Protein AF-A0A7W1LPQ7-F1 (afdb_monomer_lite)

pLDDT: mean 85.69, std 11.82, range [36.72, 95.88]

Sequence (109 aa):
MIEGGDRRSIYDLFEDIIGLRRDTLQPMSETNRSLSANEVELLRRVNEQLGDKIRHRSYDRIIRRHAVRGLVERRTPGDDERRLFVPEWAATKAREFGREAVGRIEATA

Secondary structure (DSSP, 8-state):
--SSS-THHHHHHHHHHHTPPTTSS---S---PPPBHHHHHHHHHHHHHHTTTS-HHHHIIIIIIIIIHHHHHH----TTSPBP---HHHHHHHHHHHHHHHHHHHTT-

Foldseek 3Di:
DPPPDDPCVVVVVVCVVVVHDPPPDDDDPDPQFAAFPVLVVVLVVVCVVCVVPDDPVVCCVPRVVPSSCCRRPPDDDDPPRDGDDDDPVRVVVVVVVVVVVVVVVVVVD

Structure (mmCIF, N/CA/C/O backbone):
data_AF-A0A7W1LPQ7-F1
#
_entry.id   AF-A0A7W1LPQ7-F1
#
loop_
_atom_site.group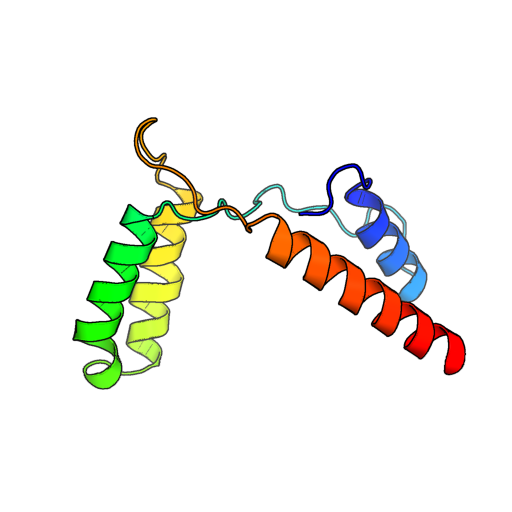_PDB
_atom_site.id
_atom_site.type_symbol
_atom_site.label_atom_id
_atom_site.label_alt_id
_atom_site.label_comp_id
_atom_site.label_asym_id
_atom_site.label_entity_id
_atom_site.label_seq_id
_atom_site.pdbx_PDB_ins_code
_atom_site.Cartn_x
_atom_site.Cartn_y
_atom_site.Cartn_z
_atom_site.occupancy
_atom_site.B_iso_or_equiv
_atom_site.auth_seq_id
_atom_site.auth_comp_id
_atom_site.auth_asym_id
_atom_site.auth_atom_id
_atom_site.pdbx_PDB_model_num
ATOM 1 N N . MET A 1 1 ? 9.715 -5.870 -1.319 1.00 44.31 1 MET A N 1
ATOM 2 C CA . MET A 1 1 ? 10.789 -4.879 -1.537 1.00 44.31 1 MET A CA 1
ATOM 3 C C . MET A 1 1 ? 11.923 -5.596 -2.231 1.00 44.31 1 MET A C 1
ATOM 5 O O . MET A 1 1 ? 12.306 -6.654 -1.754 1.00 44.31 1 MET A O 1
ATOM 9 N N . ILE A 1 2 ? 12.407 -5.075 -3.355 1.00 42.50 2 ILE A N 1
ATOM 10 C CA . ILE A 1 2 ? 13.678 -5.528 -3.920 1.00 42.50 2 ILE A CA 1
ATOM 11 C C . ILE A 1 2 ? 14.749 -4.874 -3.049 1.00 42.50 2 ILE A C 1
ATOM 13 O O . ILE A 1 2 ? 14.918 -3.656 -3.091 1.00 42.50 2 ILE A O 1
ATOM 17 N N . GLU A 1 3 ? 15.370 -5.649 -2.168 1.00 36.72 3 GLU A N 1
ATOM 18 C CA . GLU A 1 3 ? 16.544 -5.199 -1.423 1.00 36.72 3 GLU A CA 1
ATOM 19 C C . GLU A 1 3 ? 17.758 -5.294 -2.350 1.00 36.72 3 GLU A C 1
ATOM 21 O O . GLU A 1 3 ? 18.018 -6.347 -2.925 1.00 36.72 3 GLU A O 1
ATOM 26 N N . GLY A 1 4 ? 18.461 -4.177 -2.543 1.00 53.16 4 GLY A N 1
ATOM 27 C CA . GLY A 1 4 ? 19.736 -4.123 -3.271 1.00 53.16 4 GLY A CA 1
ATOM 28 C C . GLY A 1 4 ? 19.670 -4.084 -4.804 1.00 53.16 4 GLY A C 1
ATOM 29 O O . GLY A 1 4 ? 20.701 -3.868 -5.430 1.00 53.16 4 GLY A O 1
ATOM 30 N N . GLY A 1 5 ? 18.499 -4.249 -5.424 1.00 56.22 5 GLY A N 1
ATOM 31 C CA . GLY A 1 5 ? 18.341 -4.069 -6.871 1.00 56.22 5 GLY A CA 1
ATOM 32 C C . GLY A 1 5 ? 18.185 -2.596 -7.230 1.00 56.22 5 GLY A C 1
ATOM 33 O O . GLY A 1 5 ? 17.371 -1.901 -6.613 1.00 56.22 5 GLY A O 1
ATOM 34 N N . ASP A 1 6 ? 18.939 -2.124 -8.224 1.00 68.19 6 ASP A N 1
ATOM 35 C CA . ASP A 1 6 ? 18.753 -0.788 -8.781 1.00 68.19 6 ASP A CA 1
ATOM 36 C C . ASP A 1 6 ? 17.298 -0.646 -9.243 1.00 68.19 6 ASP A C 1
ATOM 38 O O . ASP A 1 6 ? 16.868 -1.292 -10.200 1.00 68.19 6 ASP A O 1
ATOM 42 N N . ARG A 1 7 ? 16.512 0.175 -8.537 1.00 69.06 7 ARG A N 1
ATOM 43 C CA . ARG A 1 7 ? 15.087 0.390 -8.833 1.00 69.06 7 ARG A CA 1
ATOM 44 C C . ARG A 1 7 ? 14.874 0.890 -10.256 1.00 69.06 7 ARG A C 1
ATOM 46 O O . ARG A 1 7 ? 13.781 0.710 -10.783 1.00 69.06 7 ARG A O 1
ATOM 53 N N . ARG A 1 8 ? 15.901 1.492 -10.858 1.00 82.94 8 ARG A N 1
ATOM 54 C CA . ARG A 1 8 ? 15.897 1.977 -12.229 1.00 82.94 8 ARG A CA 1
ATOM 55 C C . ARG A 1 8 ? 15.873 0.853 -13.266 1.00 82.94 8 ARG A C 1
ATOM 57 O O . ARG A 1 8 ? 15.194 0.998 -14.276 1.00 82.94 8 ARG A O 1
ATOM 64 N N . SER A 1 9 ? 16.474 -0.298 -12.958 1.00 84.12 9 SER A N 1
ATOM 65 C CA . SER A 1 9 ? 16.591 -1.440 -13.880 1.00 84.12 9 SER A CA 1
ATOM 66 C C . SER A 1 9 ? 15.252 -1.946 -14.430 1.00 84.12 9 SER A C 1
ATOM 68 O O . SER A 1 9 ? 15.178 -2.362 -15.581 1.00 84.12 9 SER A O 1
ATOM 70 N N . ILE A 1 10 ? 14.173 -1.875 -13.641 1.00 86.19 10 ILE A N 1
ATOM 71 C CA . ILE A 1 10 ? 12.828 -2.260 -14.096 1.00 86.19 10 ILE A CA 1
ATOM 72 C C . ILE A 1 10 ? 12.305 -1.278 -15.145 1.00 86.19 10 ILE A C 1
ATOM 74 O O . ILE A 1 10 ? 11.702 -1.701 -16.126 1.00 86.19 10 ILE A O 1
ATOM 78 N N . TYR A 1 11 ? 12.519 0.020 -14.933 1.00 89.06 11 TYR A N 1
ATOM 79 C CA . TYR A 1 11 ? 12.082 1.054 -15.867 1.00 89.06 11 TYR A CA 1
ATOM 80 C C . TYR A 1 11 ? 12.880 0.969 -17.161 1.00 89.06 11 TYR A C 1
ATOM 82 O O . TYR A 1 11 ? 12.285 0.982 -18.232 1.00 89.06 11 TYR A O 1
ATOM 90 N N . ASP A 1 12 ? 14.193 0.777 -17.048 1.00 91.19 12 ASP A N 1
ATOM 91 C CA . ASP A 1 12 ? 15.087 0.607 -18.187 1.00 91.19 12 ASP A CA 1
ATOM 92 C C . ASP A 1 12 ? 14.691 -0.616 -19.029 1.00 91.19 12 ASP A C 1
ATOM 94 O O . ASP A 1 12 ? 14.516 -0.504 -20.242 1.00 91.19 12 ASP A O 1
ATOM 98 N N . LEU A 1 13 ? 14.470 -1.772 -18.395 1.00 90.50 13 LEU A N 1
ATOM 99 C CA . LEU A 1 13 ? 14.014 -2.976 -19.093 1.00 90.50 13 LEU A CA 1
ATOM 100 C C . LEU A 1 13 ? 12.688 -2.732 -19.822 1.00 90.50 13 LEU A C 1
ATOM 102 O O . LEU A 1 13 ? 12.500 -3.179 -20.951 1.00 90.50 13 LEU A O 1
ATOM 106 N N . PHE A 1 14 ? 11.757 -2.030 -19.177 1.00 91.88 14 PHE A N 1
ATOM 107 C CA . PHE A 1 14 ? 10.466 -1.749 -19.784 1.00 91.88 14 PHE A CA 1
ATOM 108 C C . PHE A 1 14 ? 10.611 -0.816 -20.987 1.00 91.88 14 PHE A C 1
ATOM 110 O O . PHE A 1 14 ? 10.044 -1.106 -22.035 1.00 91.88 14 PHE A O 1
ATOM 117 N N . GLU A 1 15 ? 11.403 0.253 -20.870 1.00 95.31 15 GLU A N 1
ATOM 118 C CA . GLU A 1 15 ? 11.710 1.162 -21.979 1.00 95.31 15 GLU A CA 1
ATOM 119 C C . GLU A 1 15 ? 12.278 0.413 -23.189 1.00 95.31 15 GLU A C 1
ATOM 121 O O . GLU A 1 15 ? 11.830 0.670 -24.305 1.00 95.31 15 GLU A O 1
ATOM 126 N N . ASP A 1 16 ? 13.170 -0.559 -22.975 1.00 94.50 16 ASP A N 1
ATOM 127 C CA . ASP A 1 16 ? 13.700 -1.401 -24.055 1.00 94.50 16 ASP A CA 1
ATOM 128 C C . ASP A 1 16 ? 12.610 -2.246 -24.721 1.00 94.50 16 ASP A C 1
ATOM 130 O O . ASP A 1 16 ? 12.528 -2.299 -25.948 1.00 94.50 16 ASP A O 1
ATOM 134 N N . ILE A 1 17 ? 11.741 -2.875 -23.923 1.00 93.75 17 ILE A N 1
ATOM 135 C CA . ILE A 1 17 ? 10.662 -3.739 -24.426 1.00 93.75 17 ILE A CA 1
ATOM 136 C C . ILE A 1 17 ? 9.682 -2.958 -25.310 1.00 93.75 17 ILE A C 1
ATOM 138 O O . ILE A 1 17 ? 9.206 -3.491 -26.312 1.00 93.75 17 ILE A O 1
ATOM 142 N N . ILE A 1 18 ? 9.365 -1.709 -24.955 1.00 95.12 18 ILE A N 1
ATOM 143 C CA . ILE A 1 18 ? 8.388 -0.890 -25.693 1.00 95.12 18 ILE A CA 1
ATOM 144 C C . ILE A 1 18 ? 9.024 0.166 -26.610 1.00 95.12 18 ILE A C 1
ATOM 146 O O . ILE A 1 18 ? 8.306 0.985 -27.184 1.00 95.12 18 ILE A O 1
ATOM 150 N N . GLY A 1 19 ? 10.350 0.145 -26.779 1.00 94.75 19 GLY A N 1
ATOM 151 C CA . GLY A 1 19 ? 11.078 1.041 -27.681 1.00 94.75 19 GLY A CA 1
ATOM 152 C C . GLY A 1 19 ? 11.051 2.516 -27.267 1.00 94.75 19 GLY A C 1
ATOM 153 O O . GLY A 1 19 ? 11.094 3.401 -28.124 1.00 94.75 19 GLY A O 1
ATOM 154 N N . LEU A 1 20 ? 10.947 2.802 -25.967 1.00 95.88 20 LEU A N 1
ATOM 155 C CA . LEU A 1 20 ? 11.050 4.161 -25.445 1.00 95.88 20 LEU A CA 1
ATOM 156 C C . LEU A 1 20 ? 12.512 4.582 -25.290 1.00 95.88 20 LEU A C 1
ATOM 158 O O . LEU A 1 20 ? 13.410 3.776 -25.058 1.00 95.88 20 LEU A O 1
ATOM 162 N N . ARG A 1 21 ? 12.753 5.892 -25.375 1.00 95.12 21 ARG A N 1
ATOM 163 C CA . ARG A 1 21 ? 14.056 6.465 -25.030 1.00 95.12 21 ARG A CA 1
ATOM 164 C C . ARG A 1 21 ? 14.321 6.261 -23.537 1.00 95.12 21 ARG A C 1
ATOM 166 O O . ARG A 1 21 ? 13.393 6.392 -22.740 1.00 95.12 21 ARG A O 1
ATOM 173 N N . ARG A 1 22 ? 15.588 6.060 -23.168 1.00 92.06 22 ARG A N 1
ATOM 174 C CA . ARG A 1 22 ? 16.030 6.108 -21.768 1.00 92.06 22 ARG A CA 1
ATOM 175 C C . ARG A 1 22 ? 15.525 7.366 -21.062 1.00 92.06 22 ARG A C 1
ATOM 177 O O . ARG A 1 22 ? 15.472 8.437 -21.674 1.00 92.06 22 ARG A O 1
ATOM 184 N N . ASP A 1 23 ? 15.172 7.225 -19.789 1.00 91.06 23 ASP A N 1
ATOM 185 C CA . ASP A 1 23 ? 14.711 8.319 -18.916 1.00 91.06 23 ASP A CA 1
ATOM 186 C C . ASP A 1 23 ? 13.334 8.882 -19.250 1.00 91.06 23 ASP A C 1
ATOM 188 O O . ASP A 1 23 ? 12.930 9.911 -18.700 1.00 91.06 23 ASP A O 1
ATOM 192 N N . THR A 1 24 ? 12.573 8.175 -20.081 1.00 93.12 24 THR A N 1
ATOM 193 C CA . THR A 1 24 ? 11.168 8.490 -20.330 1.00 93.12 24 THR A CA 1
ATOM 194 C C . THR A 1 24 ? 10.310 8.093 -19.132 1.00 93.12 24 THR A C 1
ATOM 196 O O . THR A 1 24 ? 9.465 8.873 -18.690 1.00 93.12 24 THR A O 1
ATOM 199 N N . LEU A 1 25 ? 10.525 6.899 -18.581 1.00 90.25 25 LEU A N 1
ATOM 200 C CA . LEU A 1 25 ? 9.863 6.440 -17.370 1.00 90.25 25 LEU A CA 1
ATOM 201 C C . LEU A 1 25 ? 10.690 6.869 -16.160 1.00 90.25 25 LEU A C 1
ATOM 203 O O . LEU A 1 25 ? 11.879 6.584 -16.072 1.00 90.25 25 LEU A O 1
ATOM 207 N N . GLN A 1 26 ? 10.063 7.558 -15.210 1.00 85.31 26 GLN A N 1
ATOM 208 C CA . GLN A 1 26 ? 10.725 8.019 -13.992 1.00 85.31 26 GLN A CA 1
ATOM 209 C C . GLN A 1 26 ? 10.090 7.357 -12.768 1.00 85.31 26 GLN A C 1
ATOM 211 O O . GLN A 1 26 ? 8.858 7.313 -12.674 1.00 85.31 26 GLN A O 1
ATOM 216 N N . PRO A 1 27 ? 10.894 6.848 -11.816 1.00 75.81 27 PRO A N 1
ATOM 217 C CA . PRO A 1 27 ? 10.355 6.311 -10.582 1.00 75.81 27 PRO A CA 1
ATOM 218 C C . PRO A 1 27 ? 9.613 7.409 -9.821 1.00 75.81 27 PRO A C 1
ATOM 220 O O . PRO A 1 27 ? 10.182 8.447 -9.486 1.00 75.81 27 PRO A O 1
ATOM 223 N N . MET A 1 28 ? 8.338 7.175 -9.517 1.00 71.62 28 MET A N 1
ATOM 224 C CA . MET A 1 28 ? 7.607 8.046 -8.601 1.00 71.62 28 MET A CA 1
ATOM 225 C C . MET A 1 28 ? 8.174 7.864 -7.187 1.00 71.62 28 MET A C 1
ATOM 227 O O . MET A 1 28 ? 8.351 6.737 -6.722 1.00 71.62 28 MET A O 1
ATOM 231 N N . SER A 1 29 ? 8.474 8.973 -6.502 1.00 59.50 29 SER A N 1
ATOM 232 C CA . SER A 1 29 ? 9.079 8.952 -5.159 1.00 59.50 29 SER A CA 1
ATOM 233 C C . SER A 1 29 ? 8.148 8.383 -4.084 1.00 59.50 29 SER A C 1
ATOM 235 O O . SER A 1 29 ? 8.602 7.986 -3.010 1.00 59.50 29 SER A O 1
ATOM 237 N N . GLU A 1 30 ? 6.849 8.308 -4.372 1.00 58.12 30 GLU A N 1
ATOM 238 C CA . GLU A 1 30 ? 5.829 7.864 -3.432 1.00 58.12 30 GLU A CA 1
ATOM 239 C C . GLU A 1 30 ? 5.811 6.339 -3.340 1.00 58.12 30 GLU A C 1
ATOM 241 O O . GLU A 1 30 ? 4.955 5.635 -3.877 1.00 58.12 30 GLU A O 1
ATOM 246 N N . THR A 1 31 ? 6.783 5.803 -2.605 1.00 59.50 31 THR A N 1
ATOM 247 C CA . THR A 1 31 ? 6.609 4.475 -2.030 1.00 59.50 31 THR A CA 1
ATOM 248 C C . THR A 1 31 ? 5.522 4.606 -0.972 1.00 59.50 31 THR A C 1
ATOM 250 O O . THR A 1 31 ? 5.756 5.201 0.080 1.00 59.50 31 THR A O 1
ATOM 253 N N . ASN A 1 32 ? 4.331 4.068 -1.242 1.00 64.44 32 ASN A N 1
ATOM 254 C CA . ASN A 1 32 ? 3.294 3.944 -0.223 1.00 64.44 32 ASN A CA 1
ATOM 255 C C . ASN A 1 32 ? 3.893 3.205 0.973 1.00 64.44 32 ASN A C 1
ATOM 257 O O . ASN A 1 32 ? 4.222 2.019 0.876 1.00 64.44 32 ASN A O 1
ATOM 261 N N . ARG A 1 33 ? 4.089 3.913 2.090 1.00 80.06 33 ARG A 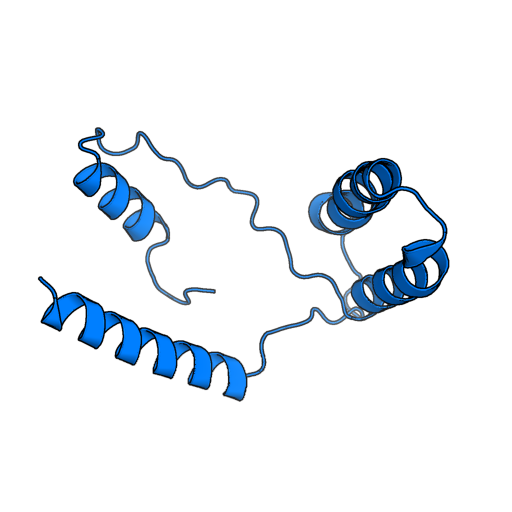N 1
ATOM 262 C CA . ARG A 1 33 ? 4.565 3.275 3.316 1.00 80.06 33 ARG A CA 1
ATOM 263 C C . ARG A 1 33 ? 3.591 2.167 3.711 1.00 80.06 33 ARG A C 1
ATOM 265 O O . ARG A 1 33 ? 2.376 2.315 3.564 1.00 80.06 33 ARG A O 1
ATOM 272 N N . SER A 1 34 ? 4.112 1.082 4.275 1.00 83.75 34 SER A N 1
ATOM 273 C CA . SER A 1 34 ? 3.256 0.114 4.957 1.00 83.75 34 SER A CA 1
ATOM 274 C C . SER A 1 34 ? 2.499 0.802 6.097 1.00 83.75 34 SER A C 1
ATOM 276 O O . SER A 1 34 ? 3.030 1.690 6.778 1.00 83.75 34 SER A O 1
ATOM 278 N N . LEU A 1 35 ? 1.260 0.368 6.313 1.00 89.62 35 LEU A N 1
ATOM 279 C CA . LEU A 1 35 ? 0.475 0.754 7.480 1.00 89.62 35 LEU A CA 1
ATOM 280 C C . LEU A 1 35 ? 1.054 0.119 8.756 1.00 89.62 35 LEU A C 1
ATOM 282 O O . LEU A 1 35 ? 1.659 -0.961 8.715 1.00 89.62 35 LEU A O 1
ATOM 286 N N . SER A 1 36 ? 0.870 0.792 9.892 1.00 91.06 36 SER A N 1
ATOM 287 C CA . SER A 1 36 ? 1.121 0.194 11.206 1.00 91.06 36 SER A CA 1
ATOM 288 C C . SER A 1 36 ? 0.062 -0.861 11.533 1.00 91.06 36 SER A C 1
ATOM 290 O O . SER A 1 36 ? -1.019 -0.885 10.938 1.00 91.06 36 SER A O 1
ATOM 292 N N . ALA A 1 37 ? 0.352 -1.735 12.499 1.00 89.75 37 ALA A N 1
ATOM 293 C CA . ALA A 1 37 ? -0.630 -2.716 12.966 1.00 89.75 37 ALA A CA 1
ATOM 294 C C . ALA A 1 37 ? -1.929 -2.043 13.453 1.00 89.75 37 ALA A C 1
ATOM 296 O O . ALA A 1 37 ? -3.024 -2.509 13.142 1.00 89.75 37 ALA A O 1
ATOM 297 N N . ASN A 1 38 ? -1.807 -0.901 14.134 1.00 91.31 38 ASN A N 1
ATOM 298 C CA . ASN A 1 38 ? -2.945 -0.131 14.637 1.00 91.31 38 ASN A CA 1
ATOM 299 C C . ASN A 1 38 ? -3.782 0.464 13.498 1.00 91.31 38 ASN A C 1
ATOM 301 O O . ASN A 1 38 ? -5.009 0.427 13.541 1.00 91.31 38 ASN A O 1
ATOM 305 N N . GLU A 1 39 ? -3.130 0.984 12.458 1.00 93.12 39 GLU A N 1
ATOM 306 C CA . GLU A 1 39 ? -3.812 1.523 11.279 1.00 93.12 39 GLU A CA 1
ATOM 307 C C . GLU A 1 39 ? -4.554 0.435 10.502 1.00 93.12 39 GLU A C 1
ATOM 309 O O . GLU A 1 39 ? -5.684 0.647 10.058 1.00 93.12 39 GLU A O 1
ATOM 314 N N . VAL A 1 40 ? -3.946 -0.746 10.365 1.00 92.75 40 VAL A N 1
ATOM 315 C CA . VAL A 1 40 ? -4.611 -1.901 9.753 1.00 92.75 40 VAL A CA 1
ATOM 316 C C . VAL A 1 40 ? -5.806 -2.346 10.585 1.00 92.75 40 VAL A C 1
ATOM 318 O O . VAL A 1 40 ? -6.875 -2.559 10.020 1.00 92.75 40 VAL A O 1
ATOM 321 N N . GLU A 1 41 ? -5.666 -2.441 11.906 1.00 94.12 41 GLU A N 1
ATOM 322 C CA . GLU A 1 41 ? -6.767 -2.838 12.785 1.00 94.12 41 GLU A CA 1
ATOM 323 C C . GLU A 1 41 ? -7.921 -1.827 12.750 1.00 94.12 41 GLU A C 1
ATOM 325 O O . GLU A 1 41 ? -9.088 -2.220 12.695 1.00 94.12 41 GLU A O 1
ATOM 330 N N . LEU A 1 42 ? -7.614 -0.527 12.702 1.00 93.44 42 LEU A N 1
ATOM 331 C CA . LEU A 1 42 ? -8.613 0.522 12.510 1.00 93.44 42 LEU A CA 1
ATOM 332 C C . LEU A 1 42 ? -9.398 0.300 11.212 1.00 93.44 42 LEU A C 1
ATOM 334 O O . LEU A 1 42 ? -10.628 0.251 11.234 1.00 93.44 42 LEU A O 1
ATOM 338 N N . LEU A 1 43 ? -8.702 0.130 10.085 1.00 93.19 43 LEU A N 1
ATOM 339 C CA . LEU A 1 43 ? -9.350 -0.096 8.793 1.00 93.19 43 LEU A CA 1
ATOM 340 C C . LEU A 1 43 ? -10.133 -1.411 8.762 1.00 93.19 43 LEU A C 1
ATOM 342 O O . LEU A 1 43 ? -11.217 -1.454 8.185 1.00 93.19 43 LEU A O 1
ATOM 346 N N . ARG A 1 44 ? -9.626 -2.469 9.403 1.00 94.00 44 ARG A N 1
ATOM 347 C CA . ARG A 1 44 ? -10.314 -3.759 9.522 1.00 94.00 44 ARG A CA 1
ATOM 348 C C . ARG A 1 44 ? -11.658 -3.590 10.227 1.00 94.00 44 ARG A C 1
ATOM 350 O O . ARG A 1 44 ? -12.675 -3.978 9.663 1.00 94.00 44 ARG A O 1
ATOM 357 N N . ARG A 1 45 ? -11.683 -2.928 11.390 1.00 95.12 45 ARG A N 1
ATOM 358 C CA . ARG A 1 45 ? -12.923 -2.650 12.140 1.00 95.12 45 ARG A CA 1
ATOM 359 C C . ARG A 1 45 ? -13.896 -1.778 11.354 1.00 95.12 45 ARG A C 1
ATOM 361 O O . ARG A 1 45 ? -15.097 -2.032 11.365 1.00 95.12 45 ARG A O 1
ATOM 368 N N . VAL A 1 46 ? -13.390 -0.760 10.656 1.00 91.88 46 VAL A N 1
ATOM 369 C CA . VAL A 1 46 ? -14.219 0.086 9.784 1.00 91.88 46 VAL A CA 1
ATOM 370 C C . VAL A 1 46 ? -14.848 -0.751 8.668 1.00 91.88 46 VAL A C 1
ATOM 372 O O . VAL A 1 46 ? -16.047 -0.633 8.415 1.00 91.88 46 VAL A O 1
ATOM 375 N N . ASN A 1 47 ? -14.075 -1.638 8.040 1.00 91.44 47 ASN A N 1
ATOM 376 C CA . ASN A 1 47 ? -14.566 -2.512 6.979 1.00 91.44 47 ASN A CA 1
ATOM 377 C C . ASN A 1 47 ? -15.586 -3.534 7.491 1.00 91.44 47 ASN A C 1
ATOM 379 O O . ASN A 1 47 ? -16.593 -3.742 6.825 1.00 91.44 47 ASN A O 1
ATOM 383 N N . GLU A 1 48 ? -15.392 -4.110 8.679 1.00 93.25 48 GLU A N 1
ATOM 384 C CA . GLU A 1 48 ? -16.383 -4.998 9.306 1.00 93.25 48 GLU A CA 1
ATOM 385 C C . GLU A 1 48 ? -17.709 -4.285 9.577 1.00 93.25 48 GLU A C 1
ATOM 387 O O . GLU A 1 48 ? -18.782 -4.854 9.395 1.00 93.25 48 GLU A O 1
ATOM 392 N N . GLN A 1 49 ? -17.659 -3.020 9.999 1.00 90.88 49 GLN A N 1
ATOM 393 C CA . GLN A 1 49 ? -18.871 -2.274 10.321 1.00 90.88 49 GLN A CA 1
ATOM 394 C C . GLN A 1 49 ? -19.606 -1.751 9.087 1.00 90.88 49 GLN A C 1
ATOM 396 O O . GLN A 1 49 ? -20.834 -1.628 9.137 1.00 90.88 49 GLN A O 1
ATOM 401 N N . LEU A 1 50 ? -18.875 -1.409 8.022 1.00 87.56 50 LEU A N 1
ATOM 402 C CA . LEU A 1 50 ? -19.413 -0.724 6.846 1.00 87.56 50 LEU A CA 1
ATOM 403 C C . LEU A 1 50 ? -19.568 -1.609 5.610 1.00 87.56 50 LEU A C 1
ATOM 405 O O . LEU A 1 50 ? -20.353 -1.232 4.744 1.00 87.56 50 LEU A O 1
ATOM 409 N N . GLY A 1 51 ? -18.849 -2.731 5.509 1.00 76.94 51 GLY A N 1
ATOM 410 C CA . GLY A 1 51 ? -18.665 -3.502 4.272 1.00 76.94 51 GLY A CA 1
ATOM 411 C C . GLY A 1 51 ? -19.959 -3.761 3.504 1.00 76.94 51 GLY A C 1
ATOM 412 O O . GLY A 1 51 ? -20.055 -3.399 2.334 1.00 76.94 51 GLY A O 1
ATOM 413 N N . ASP A 1 52 ? -20.983 -4.253 4.199 1.00 83.44 52 ASP A N 1
ATOM 414 C CA . ASP A 1 52 ? -22.285 -4.571 3.595 1.00 83.44 52 ASP A CA 1
ATOM 415 C C . ASP A 1 52 ? -23.303 -3.423 3.694 1.00 83.44 52 ASP A C 1
ATOM 417 O O . ASP A 1 52 ? -24.392 -3.480 3.124 1.00 83.44 52 ASP A O 1
ATOM 421 N N . LYS A 1 53 ? -22.970 -2.357 4.430 1.00 89.06 53 LYS A N 1
ATOM 422 C CA . LYS A 1 53 ? -23.895 -1.259 4.758 1.00 89.06 53 LYS A CA 1
ATOM 423 C C . LYS A 1 53 ? -23.769 -0.062 3.827 1.00 89.06 53 LYS A C 1
ATOM 425 O O . LYS A 1 53 ? -24.612 0.834 3.874 1.00 89.06 53 LYS A O 1
ATOM 430 N N . ILE A 1 54 ? -22.729 -0.008 2.995 1.00 90.12 54 ILE A N 1
ATOM 431 C CA . ILE A 1 54 ? -22.503 1.112 2.082 1.00 90.12 54 ILE A CA 1
ATOM 432 C C . ILE A 1 54 ? -22.342 0.650 0.638 1.00 90.12 54 ILE A C 1
ATOM 434 O O . ILE A 1 54 ? -21.791 -0.402 0.338 1.00 90.12 54 ILE A O 1
ATOM 438 N N . ARG A 1 55 ? -22.800 1.487 -0.299 1.00 92.50 55 ARG A N 1
ATOM 439 C CA . ARG A 1 55 ? -22.620 1.225 -1.732 1.00 92.50 55 ARG A CA 1
ATOM 440 C C . ARG A 1 55 ? -21.133 1.205 -2.078 1.00 92.50 55 ARG A C 1
ATOM 442 O O . ARG A 1 55 ? -20.387 2.081 -1.638 1.00 92.50 55 ARG A O 1
ATOM 449 N N . HIS A 1 56 ? -20.742 0.307 -2.980 1.00 86.38 56 HIS A N 1
ATOM 450 C CA . HIS A 1 56 ? -19.356 0.150 -3.433 1.00 86.38 56 HIS A CA 1
ATOM 451 C C . HIS A 1 56 ? -18.683 1.477 -3.836 1.00 86.38 56 HIS A C 1
ATOM 453 O O . HIS A 1 56 ? -17.560 1.760 -3.432 1.00 86.38 56 HIS A O 1
ATOM 459 N N . ARG A 1 57 ? -19.381 2.351 -4.577 1.00 90.00 57 ARG A N 1
ATOM 460 C CA . ARG A 1 57 ? -18.840 3.665 -4.980 1.00 90.00 57 ARG A CA 1
ATOM 461 C C . ARG A 1 57 ? -18.536 4.577 -3.784 1.00 90.00 57 ARG A C 1
ATOM 463 O O . ARG A 1 57 ? -17.559 5.321 -3.811 1.00 90.00 57 ARG A O 1
ATOM 470 N N . SER A 1 58 ? -19.370 4.530 -2.746 1.00 90.62 58 SER A N 1
ATOM 471 C CA . SER A 1 58 ? -19.157 5.288 -1.511 1.00 90.62 58 SER A CA 1
ATOM 472 C C . SER A 1 58 ? -17.986 4.716 -0.718 1.00 90.62 58 SER A C 1
ATOM 474 O O . SER A 1 58 ? -17.163 5.488 -0.234 1.00 90.62 58 SER A O 1
ATOM 476 N N . TYR A 1 59 ? -17.878 3.386 -0.651 1.00 88.50 59 TYR A N 1
ATOM 477 C CA . TYR A 1 59 ? -16.742 2.700 -0.038 1.00 88.50 59 TYR A CA 1
ATOM 478 C C . TYR A 1 59 ? -15.421 3.078 -0.717 1.00 88.50 59 TYR A C 1
ATOM 480 O O . TYR A 1 59 ? -14.492 3.517 -0.042 1.00 88.50 59 TYR A O 1
ATOM 488 N N . ASP A 1 60 ? -15.348 2.989 -2.050 1.00 87.88 60 ASP A N 1
ATOM 489 C CA . ASP A 1 60 ? -14.136 3.340 -2.801 1.00 87.88 60 ASP A CA 1
ATOM 490 C C . ASP A 1 60 ? -13.723 4.793 -2.545 1.00 87.88 60 ASP A C 1
ATOM 492 O O . ASP A 1 60 ? -12.565 5.083 -2.241 1.00 87.88 60 ASP A O 1
ATOM 496 N N . ARG A 1 61 ? -14.689 5.717 -2.588 1.00 90.56 61 ARG A N 1
ATOM 497 C CA . ARG A 1 61 ? -14.414 7.132 -2.340 1.00 90.56 61 ARG A CA 1
ATOM 498 C C . ARG A 1 61 ? -13.921 7.377 -0.914 1.00 90.56 61 ARG A C 1
ATOM 500 O O . ARG A 1 61 ? -12.909 8.039 -0.739 1.00 90.56 61 ARG A O 1
ATOM 507 N N . ILE A 1 62 ? -14.627 6.881 0.097 1.00 89.50 62 ILE A N 1
ATOM 508 C CA . ILE A 1 62 ? -14.363 7.241 1.498 1.00 89.50 62 ILE A CA 1
ATOM 509 C C . ILE A 1 62 ? -13.182 6.445 2.055 1.00 89.50 62 ILE A C 1
ATOM 511 O O . ILE A 1 62 ? -12.247 7.024 2.604 1.00 89.50 62 ILE A O 1
ATOM 515 N N . ILE A 1 63 ? -13.197 5.123 1.900 1.00 90.25 63 ILE A N 1
ATOM 516 C CA . ILE A 1 63 ? -12.209 4.248 2.530 1.00 90.25 63 ILE A CA 1
ATOM 517 C C . ILE A 1 63 ? -10.926 4.213 1.707 1.00 90.25 63 ILE A C 1
ATOM 519 O O . ILE A 1 63 ? -9.866 4.581 2.208 1.00 90.25 63 ILE A O 1
ATOM 523 N N . ARG A 1 64 ? -11.004 3.824 0.429 1.00 82.94 64 ARG A N 1
ATOM 524 C CA . ARG A 1 64 ? -9.795 3.644 -0.391 1.00 82.94 64 ARG A CA 1
ATOM 525 C C . ARG A 1 64 ? -9.124 4.968 -0.738 1.00 82.94 64 ARG A C 1
ATOM 527 O O . ARG A 1 64 ? -7.932 5.125 -0.497 1.00 82.94 64 ARG A O 1
ATOM 534 N N . ARG A 1 65 ? -9.869 5.928 -1.291 1.00 86.19 65 ARG A N 1
ATOM 535 C CA . ARG A 1 65 ? -9.268 7.174 -1.803 1.00 86.19 65 ARG A CA 1
ATOM 536 C C . ARG A 1 65 ? -8.945 8.202 -0.727 1.00 86.19 65 ARG A C 1
ATOM 538 O O . ARG A 1 65 ? -8.058 9.021 -0.953 1.00 86.19 65 ARG A O 1
ATOM 545 N N . HIS A 1 66 ? -9.650 8.185 0.405 1.00 88.88 66 HIS A N 1
ATOM 546 C CA . HIS A 1 66 ? -9.449 9.177 1.463 1.00 88.88 66 HIS A CA 1
ATOM 547 C C . HIS A 1 66 ? -8.837 8.586 2.730 1.00 88.88 66 HIS A C 1
ATOM 549 O O . HIS A 1 66 ? -7.777 9.056 3.130 1.00 88.88 66 HIS A O 1
ATOM 555 N N . ALA A 1 67 ? -9.444 7.571 3.350 1.00 91.31 67 ALA A N 1
ATOM 556 C CA . ALA A 1 67 ? -8.946 7.055 4.626 1.00 91.31 67 ALA A CA 1
ATOM 557 C C . ALA A 1 67 ? -7.564 6.396 4.487 1.00 91.31 67 ALA A C 1
ATOM 559 O O . ALA A 1 67 ? -6.616 6.824 5.141 1.00 91.31 67 ALA A O 1
ATOM 560 N N . VAL A 1 68 ? -7.418 5.413 3.590 1.00 90.19 68 VAL A N 1
ATOM 561 C CA . VAL A 1 68 ? -6.132 4.724 3.366 1.00 90.19 68 VAL A CA 1
ATOM 562 C C . VAL A 1 68 ? -5.067 5.713 2.906 1.00 90.19 68 VAL A C 1
ATOM 564 O O . VAL A 1 68 ? -3.980 5.760 3.475 1.00 90.19 68 VAL A O 1
ATOM 567 N N . ARG A 1 69 ? -5.399 6.548 1.917 1.00 87.38 69 ARG A N 1
ATOM 568 C CA . ARG A 1 69 ? -4.484 7.557 1.378 1.00 87.38 69 ARG A CA 1
ATOM 569 C C . ARG A 1 69 ? -4.023 8.551 2.445 1.00 87.38 69 ARG A C 1
ATOM 571 O O . ARG A 1 69 ? -2.839 8.838 2.545 1.00 87.38 69 ARG A O 1
ATOM 578 N N . GLY A 1 70 ? -4.941 9.040 3.277 1.00 89.25 70 GLY A N 1
ATOM 579 C CA . GLY A 1 70 ? -4.625 9.955 4.372 1.00 89.25 70 GLY A CA 1
ATOM 580 C C . GLY A 1 70 ? -3.696 9.328 5.409 1.00 89.25 70 GLY A C 1
ATOM 581 O O . GLY A 1 70 ? -2.758 9.985 5.854 1.00 89.25 70 GLY A O 1
ATOM 582 N N . LEU A 1 71 ? -3.909 8.054 5.748 1.00 90.31 71 LEU A N 1
ATOM 583 C CA . LEU A 1 71 ? -3.005 7.324 6.633 1.00 90.31 71 LEU A CA 1
ATOM 584 C C . LEU A 1 71 ? -1.617 7.209 5.997 1.00 90.31 71 LEU A C 1
ATOM 586 O O . LEU A 1 71 ? -0.640 7.663 6.583 1.00 90.31 71 LEU A O 1
ATOM 590 N N . VAL A 1 72 ? -1.522 6.676 4.781 1.00 87.19 72 VAL A N 1
ATOM 591 C CA . VAL A 1 72 ? -0.234 6.395 4.131 1.00 87.19 72 VAL A CA 1
ATOM 592 C C . VAL A 1 72 ? 0.555 7.669 3.809 1.00 87.19 72 VAL A C 1
ATOM 594 O O . VAL A 1 72 ? 1.746 7.725 4.101 1.00 87.19 72 VAL A O 1
ATOM 597 N N . GLU A 1 73 ? -0.084 8.693 3.244 1.00 86.06 73 GLU A N 1
ATOM 598 C CA . GLU A 1 73 ? 0.615 9.865 2.695 1.00 86.06 73 GLU A CA 1
ATOM 599 C C . GLU A 1 73 ? 0.760 11.025 3.686 1.00 86.06 73 GLU A C 1
ATOM 601 O O . GLU A 1 73 ? 1.678 11.827 3.551 1.00 86.06 73 GLU A O 1
ATOM 606 N N . ARG A 1 74 ? -0.156 11.168 4.655 1.00 87.25 74 ARG A N 1
ATOM 607 C CA . ARG A 1 74 ? -0.238 12.390 5.485 1.00 87.25 74 ARG A CA 1
ATOM 608 C C . ARG A 1 74 ? 0.033 12.166 6.963 1.00 87.25 74 ARG A C 1
ATOM 610 O O . ARG A 1 74 ? 0.228 13.138 7.688 1.00 87.25 74 ARG A O 1
ATOM 617 N N . ARG A 1 75 ? 0.017 10.916 7.426 1.00 88.06 75 ARG A N 1
ATOM 618 C CA . ARG A 1 75 ? 0.266 10.575 8.827 1.00 88.06 75 ARG A CA 1
ATOM 619 C C . ARG A 1 75 ? 1.649 9.960 9.002 1.00 88.06 75 ARG A C 1
ATOM 621 O O . ARG A 1 75 ? 2.012 9.025 8.287 1.00 88.06 75 ARG A O 1
ATOM 628 N N . THR A 1 76 ? 2.341 10.416 10.040 1.00 87.50 76 THR A N 1
ATOM 629 C CA . THR A 1 76 ? 3.559 9.797 10.572 1.00 87.50 76 THR A CA 1
ATOM 630 C C . THR A 1 76 ? 3.196 9.006 11.834 1.00 87.50 76 THR A C 1
ATOM 632 O O . THR A 1 76 ? 2.761 9.625 12.805 1.00 87.50 76 THR A O 1
ATOM 635 N N . PRO A 1 77 ? 3.296 7.662 11.831 1.00 87.19 77 PRO A N 1
ATOM 636 C CA . PRO A 1 77 ? 3.103 6.852 13.036 1.00 87.19 77 PRO A CA 1
ATOM 637 C C . PRO A 1 77 ? 4.153 7.166 14.108 1.00 87.19 77 PRO A C 1
ATOM 639 O O . PRO A 1 77 ? 5.280 7.519 13.756 1.00 87.19 77 PRO A O 1
ATOM 642 N N . GLY A 1 78 ? 3.789 7.015 15.384 1.00 86.88 78 GLY A N 1
ATOM 643 C CA . GLY A 1 78 ? 4.728 7.111 16.504 1.00 86.88 78 GLY A CA 1
ATOM 644 C C . GLY A 1 78 ? 5.758 5.976 16.516 1.00 86.88 78 GLY A C 1
ATOM 645 O O . GLY A 1 78 ? 5.576 4.950 15.857 1.00 86.88 78 GLY A O 1
ATOM 646 N N . ASP A 1 79 ? 6.838 6.147 17.279 1.00 84.50 79 ASP A N 1
ATOM 647 C CA . ASP A 1 79 ? 7.936 5.168 17.362 1.00 84.50 79 ASP A CA 1
ATOM 648 C C . ASP A 1 79 ? 7.494 3.814 17.954 1.00 84.50 79 ASP A C 1
ATOM 650 O O . ASP A 1 79 ? 8.075 2.767 17.661 1.00 84.50 79 ASP A O 1
ATOM 654 N N . ASP A 1 80 ? 6.437 3.819 18.766 1.00 88.31 80 ASP A N 1
ATOM 655 C CA . ASP A 1 80 ? 5.806 2.643 19.363 1.00 88.31 80 ASP A CA 1
ATOM 656 C C . ASP A 1 80 ? 4.863 1.902 18.392 1.00 88.31 80 ASP A C 1
ATOM 658 O O . ASP A 1 80 ? 4.529 0.729 18.595 1.00 88.31 80 ASP A O 1
ATOM 662 N N . GLU A 1 81 ? 4.474 2.539 17.287 1.00 86.06 81 GLU A N 1
ATOM 663 C CA . GLU A 1 81 ? 3.576 1.968 16.287 1.00 86.06 81 GLU A CA 1
ATOM 664 C C . GLU A 1 81 ? 4.335 1.147 15.243 1.00 86.06 81 GLU A C 1
ATOM 666 O O . GLU A 1 81 ? 4.659 1.599 14.138 1.00 86.06 81 GLU A O 1
ATOM 671 N N . ARG A 1 82 ? 4.567 -0.127 15.570 1.00 80.25 82 ARG A N 1
ATOM 672 C CA . ARG A 1 82 ? 5.261 -1.057 14.672 1.00 80.25 82 ARG A CA 1
ATOM 673 C C . ARG A 1 82 ? 4.569 -1.170 13.311 1.00 80.25 82 ARG A C 1
ATOM 675 O O . ARG A 1 82 ? 3.376 -1.475 13.200 1.00 80.25 82 ARG A O 1
ATOM 682 N N . ARG A 1 83 ? 5.368 -0.987 12.258 1.00 78.75 83 ARG A N 1
ATOM 683 C CA . ARG A 1 83 ? 4.972 -1.254 10.873 1.00 78.75 83 ARG A CA 1
ATOM 684 C C . ARG A 1 83 ? 4.838 -2.750 10.640 1.00 78.75 83 ARG A C 1
ATOM 686 O O . ARG A 1 83 ? 5.616 -3.545 11.167 1.00 78.75 83 ARG A O 1
ATOM 693 N N . LEU A 1 84 ? 3.873 -3.117 9.806 1.00 80.31 84 LEU A N 1
ATOM 694 C CA . LEU A 1 84 ? 3.778 -4.483 9.318 1.00 80.31 84 LEU A CA 1
ATOM 695 C C . LEU A 1 84 ? 4.843 -4.707 8.245 1.00 80.31 84 LEU A C 1
ATOM 697 O O . LEU A 1 84 ? 4.837 -4.070 7.187 1.00 80.31 84 LEU A O 1
ATOM 701 N N . PHE A 1 85 ? 5.755 -5.624 8.542 1.00 82.00 85 PHE A N 1
ATOM 702 C CA . PHE A 1 85 ? 6.741 -6.131 7.601 1.00 82.00 85 PHE A CA 1
ATOM 703 C C . PHE A 1 85 ? 6.345 -7.527 7.139 1.00 82.00 85 PHE A C 1
ATOM 705 O O . PHE A 1 85 ? 5.653 -8.263 7.843 1.00 82.00 85 PHE A O 1
ATOM 712 N N . VAL A 1 86 ? 6.797 -7.885 5.940 1.00 82.94 86 VAL A N 1
ATOM 713 C CA . VAL A 1 86 ? 6.666 -9.252 5.440 1.00 82.94 86 VAL A CA 1
ATOM 714 C C . VAL A 1 86 ? 7.567 -10.152 6.297 1.00 82.94 86 VAL A C 1
ATOM 716 O O . VAL A 1 86 ? 8.762 -9.870 6.377 1.00 82.94 86 VAL A O 1
ATOM 719 N N . PRO A 1 87 ? 7.038 -11.210 6.940 1.00 89.31 87 PRO A N 1
ATOM 720 C CA . PRO A 1 87 ? 7.861 -12.153 7.693 1.00 89.31 87 PRO A CA 1
ATOM 721 C C . PRO A 1 87 ? 8.868 -12.878 6.791 1.00 89.31 87 PRO A C 1
ATOM 723 O O . PRO A 1 87 ? 8.572 -13.152 5.627 1.00 89.31 87 PRO A O 1
ATOM 726 N N . GLU A 1 88 ? 10.019 -13.274 7.340 1.00 90.81 88 GLU A N 1
ATOM 727 C CA . GLU A 1 88 ? 11.109 -13.852 6.535 1.00 90.81 88 GLU A CA 1
ATOM 728 C C . GLU A 1 88 ? 10.707 -15.135 5.796 1.00 90.81 88 GLU A C 1
ATOM 730 O O . GLU A 1 88 ? 11.067 -15.333 4.636 1.00 90.81 88 GLU A O 1
ATOM 735 N N . TRP A 1 89 ? 9.898 -15.994 6.424 1.00 93.56 89 TRP A N 1
ATOM 736 C CA . TRP A 1 89 ? 9.408 -17.214 5.776 1.00 93.56 89 TRP A CA 1
ATOM 737 C C . TRP A 1 89 ? 8.584 -16.895 4.518 1.00 93.56 89 TRP A C 1
ATOM 739 O O . TRP A 1 89 ? 8.701 -17.583 3.504 1.00 93.56 89 TRP A O 1
ATOM 749 N N . ALA A 1 90 ? 7.784 -15.824 4.560 1.00 92.75 90 ALA A N 1
ATOM 750 C CA . ALA A 1 90 ? 6.933 -15.408 3.452 1.00 92.75 90 ALA A CA 1
ATOM 751 C C . ALA A 1 90 ? 7.769 -14.763 2.343 1.00 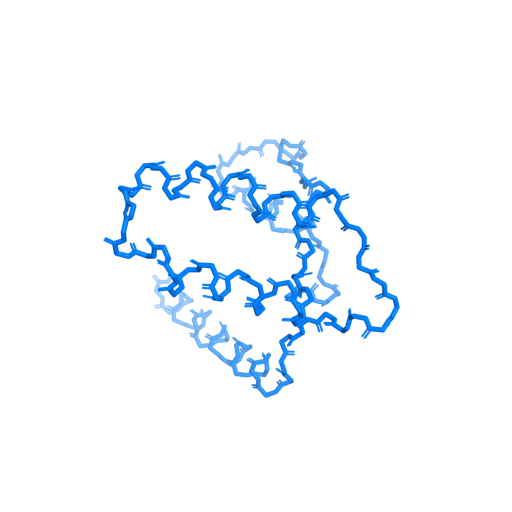92.75 90 ALA A C 1
ATOM 753 O O . ALA A 1 90 ? 7.556 -15.051 1.166 1.00 92.75 90 ALA A O 1
ATOM 754 N N . ALA A 1 91 ? 8.768 -13.953 2.709 1.00 90.44 91 ALA A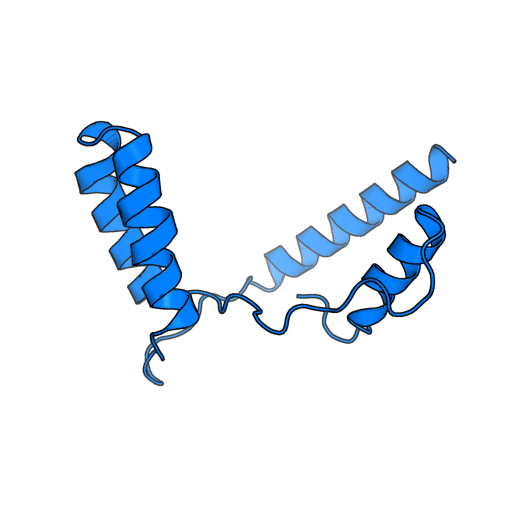 N 1
ATOM 755 C CA . ALA A 1 91 ? 9.737 -13.406 1.763 1.00 90.44 91 ALA A CA 1
ATOM 756 C C . ALA A 1 91 ? 10.520 -14.525 1.054 1.00 90.44 91 ALA A C 1
ATOM 758 O O . ALA A 1 91 ? 10.667 -14.512 -0.168 1.00 90.44 91 ALA A O 1
ATOM 759 N N . THR A 1 92 ? 10.962 -15.536 1.803 1.00 93.81 92 THR A N 1
ATOM 760 C CA . THR A 1 92 ? 11.645 -16.720 1.267 1.00 93.81 92 THR A CA 1
ATOM 761 C C . THR A 1 92 ? 10.763 -17.480 0.280 1.00 93.81 92 THR A C 1
ATOM 763 O O . THR A 1 92 ? 11.203 -17.765 -0.836 1.00 93.81 92 THR A O 1
ATOM 766 N N . LYS A 1 93 ? 9.499 -17.738 0.636 1.00 95.69 93 LYS A N 1
ATOM 767 C CA . LYS A 1 93 ? 8.548 -18.403 -0.263 1.00 95.69 93 LYS A CA 1
ATOM 768 C C . LYS A 1 93 ? 8.238 -17.587 -1.516 1.00 95.69 93 LYS A C 1
ATOM 770 O O . LYS A 1 93 ? 8.203 -18.146 -2.607 1.00 95.69 93 LYS A O 1
ATOM 775 N N . ALA A 1 94 ? 8.097 -16.269 -1.400 1.00 91.94 94 ALA A N 1
ATOM 776 C CA . ALA A 1 94 ? 7.914 -15.401 -2.562 1.00 91.94 94 ALA A CA 1
ATOM 777 C C . ALA A 1 94 ? 9.100 -15.488 -3.542 1.00 91.94 94 ALA A C 1
ATOM 779 O O . ALA A 1 94 ? 8.894 -15.552 -4.753 1.00 91.94 94 ALA A O 1
ATOM 780 N N . ARG A 1 95 ? 10.340 -15.548 -3.033 1.00 92.69 95 ARG A N 1
ATOM 781 C CA . ARG A 1 95 ? 11.545 -15.729 -3.866 1.00 92.69 95 ARG A CA 1
ATOM 782 C C . ARG A 1 95 ? 11.573 -17.097 -4.558 1.00 92.69 95 ARG A C 1
ATOM 784 O O . ARG A 1 95 ? 12.013 -17.184 -5.699 1.00 92.69 95 ARG A O 1
ATOM 791 N N . GLU A 1 96 ? 11.118 -18.152 -3.884 1.00 95.44 96 GLU A N 1
ATOM 792 C CA . GLU A 1 96 ? 10.992 -19.499 -4.462 1.00 95.44 96 GLU A CA 1
ATOM 793 C C . GLU A 1 96 ? 10.027 -19.512 -5.652 1.00 95.44 96 GLU A C 1
ATOM 795 O O . GLU A 1 96 ? 10.428 -19.908 -6.745 1.00 95.44 96 GLU A O 1
ATOM 800 N N . PHE A 1 97 ? 8.818 -18.972 -5.476 1.00 94.94 97 PHE A N 1
ATOM 801 C CA . PHE A 1 97 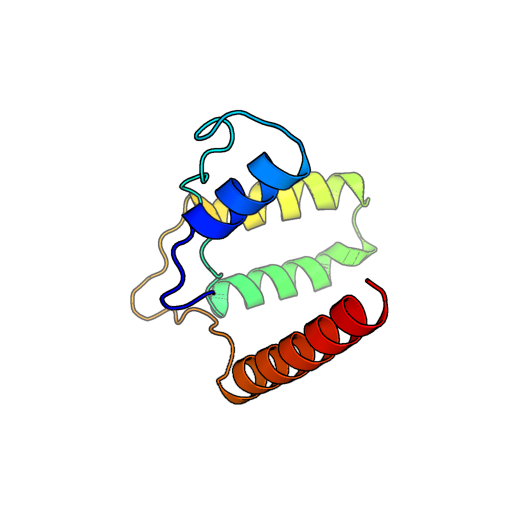? 7.847 -18.852 -6.568 1.00 94.94 97 PHE A CA 1
ATOM 802 C C . PHE A 1 97 ? 8.351 -17.968 -7.711 1.00 94.94 97 PHE A C 1
ATOM 804 O O . PHE A 1 97 ? 8.109 -18.271 -8.877 1.00 94.94 97 PHE A O 1
ATOM 811 N N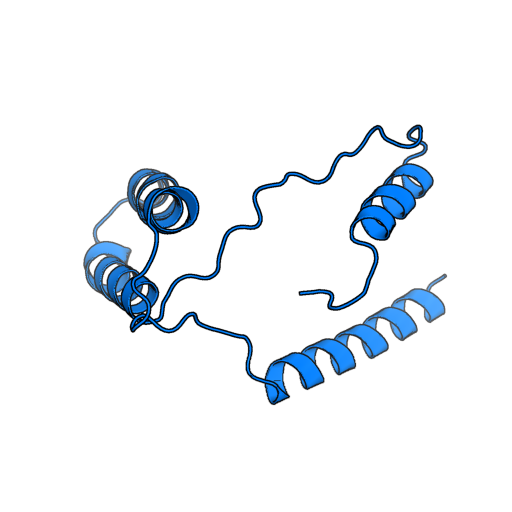 . GLY A 1 98 ? 9.088 -16.898 -7.397 1.00 90.50 98 GLY A N 1
ATOM 812 C CA . GLY A 1 98 ? 9.713 -16.047 -8.409 1.00 90.50 98 GLY A CA 1
ATOM 813 C C . GLY A 1 98 ? 10.680 -16.819 -9.310 1.00 90.50 98 GLY A C 1
ATOM 814 O O . GLY A 1 98 ? 10.605 -16.691 -10.529 1.00 90.50 98 GLY A O 1
ATOM 815 N N . ARG A 1 99 ? 11.545 -17.666 -8.733 1.00 94.88 99 ARG A N 1
ATOM 816 C CA . ARG A 1 99 ? 12.481 -18.503 -9.509 1.00 94.88 99 ARG A CA 1
ATOM 817 C C . ARG A 1 99 ? 11.758 -19.509 -10.402 1.00 94.88 99 ARG A C 1
ATOM 819 O O . ARG A 1 99 ? 12.148 -19.691 -11.549 1.00 94.88 99 ARG A O 1
ATOM 826 N N . GLU A 1 100 ? 10.702 -20.135 -9.890 1.00 94.88 100 GLU A N 1
ATOM 827 C CA . GLU A 1 100 ? 9.891 -21.073 -10.671 1.00 94.88 100 GLU A CA 1
ATOM 828 C C . GLU A 1 100 ? 9.219 -20.379 -11.867 1.00 94.88 100 GLU A C 1
ATOM 830 O O . GLU A 1 100 ? 9.228 -20.900 -12.982 1.00 94.88 100 GLU A O 1
ATOM 835 N N . ALA A 1 101 ? 8.678 -19.175 -11.655 1.00 92.44 101 ALA A N 1
ATOM 836 C CA . ALA A 1 101 ? 8.062 -18.389 -12.717 1.00 92.44 101 ALA A CA 1
ATOM 837 C C . ALA A 1 101 ? 9.067 -18.011 -13.818 1.00 92.44 101 ALA A C 1
ATOM 839 O O . ALA A 1 101 ? 8.735 -18.146 -14.993 1.00 92.44 101 ALA A O 1
ATOM 840 N N . VAL A 1 102 ? 10.289 -17.598 -13.453 1.00 92.81 102 VAL A N 1
ATOM 841 C CA . VAL A 1 102 ? 11.368 -17.316 -14.420 1.00 92.81 102 VAL A CA 1
ATOM 842 C C . VAL A 1 102 ? 11.662 -18.548 -15.273 1.00 92.81 102 VAL A C 1
ATOM 844 O O . VAL A 1 102 ? 11.614 -18.452 -16.495 1.00 92.81 102 VAL A O 1
ATOM 847 N N . GLY A 1 103 ? 11.848 -19.716 -14.649 1.00 93.50 103 GLY A N 1
ATOM 848 C CA . GLY A 1 103 ? 12.114 -20.953 -15.389 1.00 93.50 103 GLY A CA 1
ATOM 849 C C . GLY A 1 103 ? 10.994 -21.328 -16.370 1.00 93.50 103 GLY A C 1
ATOM 850 O O . GLY A 1 103 ? 11.265 -21.808 -17.468 1.00 93.50 103 GLY A O 1
ATOM 851 N N . ARG A 1 104 ? 9.727 -21.060 -16.024 1.00 94.19 104 ARG A N 1
ATOM 852 C CA . ARG A 1 104 ? 8.592 -21.274 -16.943 1.00 94.19 104 ARG A CA 1
ATOM 853 C C . ARG A 1 104 ? 8.586 -20.306 -18.129 1.00 94.19 104 ARG A C 1
ATOM 855 O O . ARG A 1 104 ? 8.218 -20.712 -19.230 1.00 94.19 104 ARG A O 1
ATOM 862 N N . ILE A 1 105 ? 8.967 -19.048 -17.914 1.00 91.06 105 ILE A N 1
ATOM 863 C CA . ILE A 1 105 ? 9.048 -18.038 -18.979 1.00 91.06 105 ILE A CA 1
ATOM 864 C C . ILE A 1 105 ? 10.162 -18.402 -19.963 1.00 91.06 105 ILE A C 1
ATOM 866 O O . ILE A 1 105 ? 9.916 -18.416 -21.165 1.00 91.06 105 ILE A O 1
ATOM 870 N N . GLU A 1 106 ? 11.345 -18.766 -19.463 1.00 91.38 106 GLU A N 1
ATOM 871 C CA . GLU A 1 106 ? 12.488 -19.168 -20.295 1.00 91.38 106 GLU A CA 1
ATOM 872 C C . GLU A 1 106 ? 12.193 -20.414 -21.136 1.00 91.38 106 GLU A C 1
ATOM 874 O O . GLU A 1 106 ? 12.601 -20.482 -22.285 1.00 91.38 106 GLU A O 1
ATOM 879 N N . ALA A 1 107 ? 11.429 -21.374 -20.609 1.00 88.56 107 ALA A N 1
ATOM 880 C CA . ALA A 1 107 ? 11.028 -22.563 -21.363 1.00 88.56 107 ALA A CA 1
ATOM 881 C C . ALA A 1 107 ? 10.002 -22.286 -22.484 1.00 88.56 107 ALA A C 1
ATOM 883 O O . ALA A 1 107 ? 9.721 -23.180 -23.282 1.00 88.56 107 ALA A O 1
ATOM 884 N N . THR A 1 108 ? 9.402 -21.090 -22.514 1.00 80.75 108 THR A N 1
ATOM 885 C CA . THR A 1 108 ? 8.392 -20.687 -23.512 1.00 80.75 108 THR A CA 1
ATOM 886 C C . THR A 1 108 ? 8.958 -19.721 -24.567 1.00 80.75 108 THR A C 1
ATOM 888 O O . THR A 1 108 ? 8.284 -19.462 -25.564 1.00 80.75 108 THR A O 1
ATOM 891 N N . ALA A 1 109 ? 10.159 -19.177 -24.344 1.00 61.00 109 ALA A N 1
ATOM 892 C CA . ALA A 1 109 ? 10.865 -18.279 -25.260 1.00 61.00 109 ALA A CA 1
ATOM 893 C C . ALA A 1 109 ? 11.721 -19.062 -26.267 1.00 61.00 109 ALA A C 1
ATOM 895 O O . ALA A 1 109 ? 11.810 -18.596 -27.425 1.00 61.00 109 ALA A O 1
#

Radius of gyration: 19.01 Å; chains: 1; bounding box: 44×35×47 Å